Protein AF-A0A0A9H7V0-F1 (afdb_monomer_lite)

Sequence (87 aa):
MGAKPSAREKTGDIEPAEKLLVMFRGAGYVTTEIYNSVLRTYAKAELMPLIIDERMEQDKVAMDEETRRLLRSTSKYPIGEVTTLMS

Organism: Arundo donax (NCBI:txid35708)

Secondary structure (DSSP, 8-state):
-PPPPPHHHHHT-HHHHHHHHHHHHHTT---HHHHHHHHHHHHHTT-BPSSHHHHHHHTTPPP-HHHHHHHHHHTTSPBPP--S---

Radius of gyration: 11.88 Å; chains: 1; bounding box: 27×24×27 Å

Foldseek 3Di:
DDDDQDPLLVVLPQVVLVVVVVVCVVVLNDELVSLLNNLSSCVSVLAAEPPSVVVCVVSVYDHDPSNVVSNVSSVVGHHDDPDPPVD

Structure (mmCIF, N/CA/C/O backbone):
data_AF-A0A0A9H7V0-F1
#
_entry.id   AF-A0A0A9H7V0-F1
#
loop_
_atom_site.group_PDB
_atom_site.id
_atom_site.type_symbol
_atom_site.label_atom_id
_atom_site.label_alt_id
_atom_site.label_comp_id
_atom_site.label_asym_id
_atom_site.label_entity_id
_atom_site.label_seq_id
_atom_site.pdbx_PDB_ins_code
_atom_site.Cartn_x
_atom_site.Cartn_y
_atom_site.Cartn_z
_atom_site.occupancy
_atom_site.B_iso_or_equiv
_atom_site.auth_seq_id
_atom_site.auth_comp_id
_atom_site.auth_asym_id
_atom_site.auth_atom_id
_atom_site.pdbx_PDB_model_num
ATOM 1 N N . MET A 1 1 ? 10.423 -8.909 13.570 1.00 37.09 1 MET A N 1
ATOM 2 C CA . MET A 1 1 ? 10.236 -10.101 12.715 1.00 37.09 1 MET A CA 1
ATOM 3 C C . MET A 1 1 ? 9.338 -9.657 11.571 1.00 37.09 1 MET A C 1
ATOM 5 O O . MET A 1 1 ? 8.180 -9.373 11.831 1.00 37.09 1 MET A O 1
ATOM 9 N N . GLY A 1 2 ? 9.892 -9.411 10.379 1.00 57.72 2 GLY A N 1
ATOM 10 C CA . GLY A 1 2 ? 9.105 -8.914 9.241 1.00 57.72 2 GLY A CA 1
ATOM 11 C C . GLY A 1 2 ? 8.218 -10.021 8.673 1.00 57.72 2 GLY A C 1
ATOM 12 O O . GLY A 1 2 ? 8.646 -11.178 8.640 1.00 57.72 2 GLY A O 1
ATOM 13 N N . ALA A 1 3 ? 6.992 -9.689 8.267 1.00 65.81 3 ALA A N 1
ATOM 14 C CA . ALA A 1 3 ? 6.109 -10.628 7.584 1.00 65.81 3 ALA A CA 1
ATOM 15 C C . ALA A 1 3 ? 6.795 -11.178 6.317 1.00 65.81 3 ALA A C 1
ATOM 17 O O . ALA A 1 3 ? 7.538 -10.468 5.636 1.00 65.81 3 ALA A O 1
ATOM 18 N N . LYS A 1 4 ? 6.585 -12.465 6.006 1.00 71.62 4 LYS A N 1
ATOM 19 C CA . LYS A 1 4 ? 7.077 -13.046 4.747 1.00 71.62 4 LYS A CA 1
ATOM 20 C C . LYS A 1 4 ? 6.342 -12.377 3.576 1.00 71.62 4 LYS A C 1
ATOM 22 O O . LYS A 1 4 ? 5.113 -12.367 3.610 1.00 71.62 4 LYS A O 1
ATOM 27 N N . PRO A 1 5 ? 7.050 -11.910 2.531 1.00 67.44 5 PRO A N 1
ATOM 28 C CA . PRO A 1 5 ? 6.411 -11.238 1.408 1.00 67.44 5 PRO A CA 1
ATOM 29 C C . PRO A 1 5 ? 5.455 -12.172 0.665 1.00 67.44 5 PRO A C 1
ATOM 31 O O . PRO A 1 5 ? 5.781 -13.342 0.404 1.00 67.44 5 PRO A O 1
ATOM 34 N N . SER A 1 6 ? 4.279 -11.643 0.323 1.00 74.44 6 SER A N 1
ATOM 35 C CA . SER A 1 6 ? 3.256 -12.359 -0.442 1.00 74.44 6 SER A CA 1
ATOM 36 C C . SER A 1 6 ? 3.751 -12.724 -1.851 1.00 74.44 6 SER A C 1
ATOM 38 O O . SER A 1 6 ? 4.749 -12.198 -2.344 1.00 74.44 6 SER A O 1
ATOM 40 N N . ALA A 1 7 ? 3.069 -13.647 -2.540 1.00 71.56 7 ALA A N 1
ATOM 41 C CA . ALA A 1 7 ? 3.448 -14.030 -3.907 1.00 71.56 7 ALA A CA 1
ATOM 42 C C . ALA A 1 7 ? 3.471 -12.831 -4.878 1.00 71.56 7 ALA A C 1
ATOM 44 O O . ALA A 1 7 ? 4.291 -12.803 -5.789 1.00 71.56 7 ALA A O 1
ATOM 45 N N . ARG A 1 8 ? 2.625 -11.824 -4.635 1.00 68.81 8 ARG A N 1
ATOM 46 C CA . ARG A 1 8 ? 2.487 -10.611 -5.457 1.00 68.81 8 ARG A CA 1
ATOM 47 C C . ARG A 1 8 ? 3.607 -9.613 -5.203 1.00 68.81 8 ARG A C 1
ATOM 49 O O . ARG A 1 8 ? 4.175 -9.075 -6.145 1.00 68.81 8 ARG A O 1
ATOM 56 N N . GLU A 1 9 ? 4.024 -9.475 -3.947 1.00 72.25 9 GLU A N 1
ATOM 57 C CA . GLU A 1 9 ? 5.211 -8.690 -3.585 1.00 72.25 9 GLU A CA 1
ATOM 58 C C . GLU A 1 9 ? 6.490 -9.231 -4.233 1.00 72.25 9 GLU A C 1
ATOM 60 O O . GLU A 1 9 ? 7.459 -8.497 -4.408 1.00 72.25 9 GLU A O 1
ATOM 65 N N . LYS A 1 10 ? 6.514 -10.516 -4.606 1.00 76.12 10 LYS A N 1
ATOM 66 C CA . LYS A 1 10 ? 7.652 -11.111 -5.316 1.00 76.12 10 LYS A CA 1
ATOM 67 C C . LYS A 1 10 ? 7.645 -10.797 -6.810 1.00 76.12 10 LYS A C 1
ATOM 69 O O . LYS A 1 10 ? 8.727 -10.673 -7.382 1.00 76.12 10 LYS A O 1
ATOM 74 N N . THR A 1 11 ? 6.469 -10.685 -7.427 1.00 84.19 11 THR A N 1
ATOM 75 C CA . THR A 1 11 ? 6.322 -10.451 -8.872 1.00 84.19 11 THR A CA 1
ATOM 76 C C . THR A 1 11 ? 6.193 -8.975 -9.238 1.00 84.19 11 THR A C 1
ATOM 78 O O . THR A 1 11 ? 6.512 -8.628 -10.367 1.00 84.19 11 THR A O 1
ATOM 81 N N . GLY A 1 12 ? 5.772 -8.108 -8.309 1.00 85.25 12 GLY A N 1
ATOM 82 C CA . GLY A 1 12 ? 5.442 -6.711 -8.619 1.00 85.25 12 GLY A CA 1
ATOM 83 C C . GLY A 1 12 ? 4.121 -6.571 -9.383 1.00 85.25 12 GLY A C 1
ATOM 84 O O . GLY A 1 12 ? 3.918 -5.591 -10.088 1.00 85.25 12 GLY A O 1
ATOM 85 N N . ASP A 1 13 ? 3.231 -7.560 -9.279 1.00 90.44 13 ASP A N 1
ATOM 86 C CA . ASP A 1 13 ? 1.961 -7.566 -10.007 1.00 90.44 13 ASP A CA 1
ATOM 87 C C . ASP A 1 13 ? 0.916 -6.684 -9.296 1.00 90.44 13 ASP A C 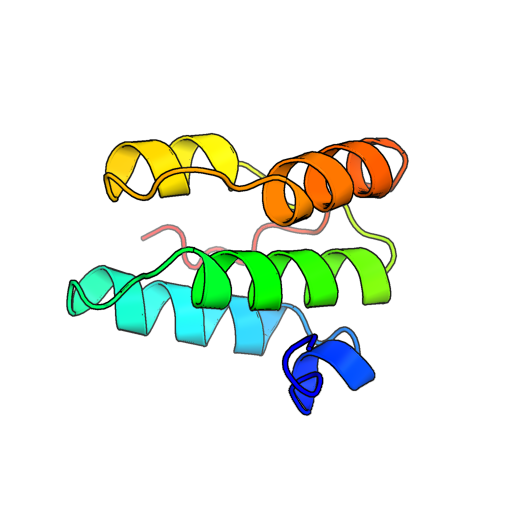1
ATOM 89 O O . ASP A 1 13 ? 0.286 -7.095 -8.313 1.00 90.44 13 ASP A O 1
ATOM 93 N N . ILE A 1 14 ? 0.792 -5.439 -9.768 1.00 90.50 14 ILE A N 1
ATOM 94 C CA . ILE A 1 14 ? 0.007 -4.369 -9.131 1.00 90.50 14 ILE A CA 1
ATOM 95 C C . ILE A 1 14 ? -1.499 -4.623 -9.233 1.00 90.50 14 ILE A C 1
ATOM 97 O O . ILE A 1 14 ? -2.208 -4.489 -8.236 1.00 90.50 14 ILE A O 1
ATOM 101 N N . GLU A 1 15 ? -2.003 -5.003 -10.408 1.00 89.62 15 GLU A N 1
ATOM 102 C CA . GLU A 1 15 ? -3.442 -5.148 -10.655 1.00 89.62 15 GLU A CA 1
ATOM 103 C C . GLU A 1 15 ? -4.140 -6.095 -9.659 1.00 89.62 15 GLU A C 1
ATOM 105 O O . GLU A 1 15 ? -5.142 -5.700 -9.050 1.00 89.62 15 GLU A O 1
ATOM 110 N N . PRO A 1 16 ? -3.658 -7.329 -9.421 1.00 89.31 16 PRO A N 1
ATOM 111 C CA . PRO A 1 16 ? -4.292 -8.195 -8.448 1.00 89.31 16 PRO A CA 1
ATOM 112 C C . PRO A 1 16 ? -4.149 -7.636 -7.028 1.00 89.31 16 PRO A C 1
ATOM 114 O O . PRO A 1 16 ? -5.087 -7.797 -6.241 1.00 89.31 16 PRO A O 1
ATOM 117 N N . ALA A 1 17 ? -3.022 -7.000 -6.677 1.00 90.75 17 ALA A N 1
ATOM 118 C CA . ALA A 1 17 ? -2.817 -6.388 -5.361 1.00 90.75 17 ALA A CA 1
ATOM 119 C C . ALA A 1 17 ? -3.853 -5.284 -5.078 1.00 90.75 17 ALA A C 1
ATOM 121 O O . ALA A 1 17 ? -4.505 -5.323 -4.035 1.00 90.75 17 ALA A O 1
ATOM 122 N N . GLU A 1 18 ? -4.087 -4.388 -6.038 1.00 90.75 18 GLU A N 1
ATOM 123 C CA . GLU A 1 18 ? -5.126 -3.351 -5.972 1.00 90.75 18 GLU A CA 1
ATOM 124 C C . GLU A 1 18 ? -6.537 -3.951 -5.901 1.00 90.75 18 GLU A C 1
ATOM 126 O O . GLU A 1 18 ? -7.326 -3.566 -5.039 1.00 90.75 18 GLU A O 1
ATOM 131 N N . LYS A 1 19 ? -6.853 -4.963 -6.726 1.00 91.00 19 LYS A N 1
ATOM 132 C CA . LYS A 1 19 ? -8.154 -5.663 -6.668 1.00 91.00 19 LYS A CA 1
ATOM 133 C C . LYS A 1 19 ? -8.448 -6.218 -5.276 1.00 91.00 19 LYS A C 1
ATOM 135 O O . LYS A 1 19 ? -9.576 -6.132 -4.799 1.00 91.00 19 LYS A O 1
ATOM 140 N N . LEU A 1 20 ? -7.441 -6.787 -4.620 1.00 91.00 20 LEU A N 1
ATOM 141 C CA . LEU A 1 20 ? -7.598 -7.341 -3.280 1.00 91.00 20 LEU A CA 1
ATOM 142 C C . LEU A 1 20 ? -7.777 -6.238 -2.226 1.00 91.00 20 LEU A C 1
ATOM 144 O O . LEU A 1 20 ? -8.612 -6.390 -1.335 1.00 91.00 20 LEU A O 1
ATOM 148 N N . LEU A 1 21 ? -7.053 -5.121 -2.352 1.00 92.19 21 LEU A N 1
ATOM 149 C CA . LEU A 1 21 ? -7.258 -3.950 -1.498 1.00 92.19 21 LEU A CA 1
ATOM 150 C C . LEU A 1 21 ? -8.694 -3.428 -1.622 1.00 92.19 21 LEU A C 1
ATOM 152 O O . LEU A 1 21 ? -9.354 -3.254 -0.603 1.00 92.19 21 LEU A O 1
ATOM 156 N N . VAL A 1 22 ? -9.209 -3.252 -2.843 1.00 91.88 22 VAL A N 1
ATOM 157 C CA . VAL A 1 22 ? -10.596 -2.812 -3.083 1.00 91.88 22 VAL A CA 1
ATOM 158 C C . VAL A 1 22 ? -11.604 -3.748 -2.407 1.00 91.88 22 VAL A C 1
ATOM 160 O O . VAL A 1 22 ? -12.507 -3.273 -1.719 1.00 91.88 22 VAL A O 1
ATOM 163 N N . MET A 1 23 ? -11.426 -5.069 -2.523 1.00 92.38 23 MET A N 1
ATOM 164 C CA . MET A 1 23 ? -12.301 -6.041 -1.854 1.00 92.38 23 MET A CA 1
ATOM 165 C C . MET A 1 23 ? -12.270 -5.898 -0.325 1.00 92.38 23 MET A C 1
ATOM 167 O O . MET A 1 23 ? -13.324 -5.878 0.310 1.00 92.38 23 MET A O 1
ATOM 171 N N . PHE A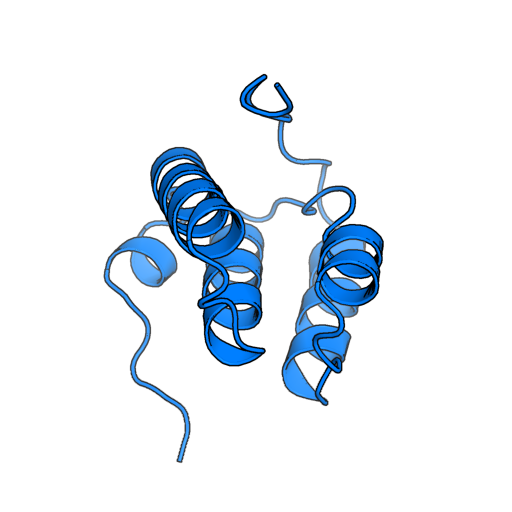 1 24 ? -11.084 -5.770 0.279 1.00 93.81 24 PHE A N 1
ATOM 172 C CA . PHE A 1 24 ? -10.970 -5.602 1.731 1.00 93.81 24 PHE A CA 1
ATOM 173 C C . PHE A 1 24 ? -11.531 -4.265 2.217 1.00 93.81 24 PHE A C 1
ATOM 175 O O . PHE A 1 24 ? -12.150 -4.233 3.281 1.00 93.81 24 PHE A O 1
ATOM 182 N N . ARG A 1 25 ? -11.366 -3.187 1.440 1.00 93.19 25 ARG A N 1
ATOM 183 C CA . ARG A 1 25 ? -11.967 -1.876 1.727 1.00 93.19 25 ARG A CA 1
ATOM 184 C C . ARG A 1 25 ? -13.487 -1.956 1.713 1.00 93.19 25 ARG A C 1
ATOM 186 O O . ARG A 1 25 ? -14.118 -1.561 2.687 1.00 93.19 25 ARG A O 1
ATOM 193 N N . GLY A 1 26 ? -14.064 -2.549 0.666 1.00 91.69 26 GLY A N 1
ATOM 194 C CA . GLY A 1 26 ? -15.514 -2.736 0.546 1.00 91.69 26 GLY A CA 1
ATOM 195 C C . GLY A 1 26 ? -16.120 -3.581 1.671 1.00 91.69 26 GLY A C 1
ATOM 196 O O . GLY A 1 26 ? -17.274 -3.383 2.037 1.00 91.69 26 GLY A O 1
ATOM 197 N N . ALA A 1 27 ? -15.333 -4.486 2.259 1.00 92.88 27 ALA A N 1
ATOM 198 C CA . ALA A 1 27 ? -15.747 -5.309 3.391 1.00 92.88 27 ALA A CA 1
ATOM 199 C C . ALA A 1 27 ? -15.398 -4.711 4.774 1.00 92.88 27 ALA A C 1
ATOM 201 O O . ALA A 1 27 ? -15.770 -5.289 5.792 1.00 92.88 27 ALA A O 1
ATOM 202 N N . GLY A 1 28 ? -14.694 -3.573 4.837 1.00 90.69 28 GLY A N 1
ATOM 203 C CA . GLY A 1 28 ? -14.293 -2.925 6.092 1.00 90.69 28 GLY A CA 1
ATOM 204 C C . GLY A 1 28 ? -13.160 -3.625 6.860 1.00 90.69 28 GLY A C 1
ATOM 205 O O . GLY A 1 28 ? -13.025 -3.411 8.062 1.00 90.69 28 GLY A O 1
ATOM 206 N N . TYR A 1 29 ? -12.345 -4.457 6.197 1.00 92.00 29 TYR A N 1
ATOM 207 C CA . TYR A 1 29 ? -11.297 -5.290 6.822 1.00 92.00 29 TYR A CA 1
ATOM 208 C C . TYR A 1 29 ? -9.860 -4.849 6.504 1.00 92.00 29 TYR A C 1
ATOM 210 O O . TYR A 1 29 ? -8.931 -5.660 6.534 1.00 92.00 29 TYR A O 1
ATOM 218 N N . VAL A 1 30 ? -9.641 -3.578 6.174 1.00 94.81 30 VAL A N 1
ATOM 219 C CA . VAL A 1 30 ? -8.292 -3.080 5.878 1.00 94.81 30 VAL A CA 1
ATOM 220 C C . VAL A 1 30 ? -7.458 -2.839 7.130 1.00 94.81 30 VAL A C 1
ATOM 222 O O . VAL A 1 30 ? -7.947 -2.423 8.176 1.00 94.81 30 VAL A O 1
ATOM 225 N N . THR A 1 31 ? -6.160 -3.097 7.003 1.00 96.25 31 THR A N 1
ATOM 226 C CA . THR A 1 31 ? -5.161 -2.900 8.055 1.00 96.25 31 THR A CA 1
ATOM 227 C C . THR A 1 31 ? -3.900 -2.283 7.459 1.00 96.25 31 THR A C 1
ATOM 229 O O . THR A 1 31 ? -3.697 -2.320 6.242 1.00 96.25 31 THR A O 1
ATOM 232 N N . THR A 1 32 ? -3.016 -1.762 8.311 1.00 97.12 32 THR A N 1
ATOM 233 C CA . THR A 1 32 ? -1.715 -1.222 7.888 1.00 97.12 32 THR A CA 1
ATOM 234 C C . THR A 1 32 ? -0.889 -2.250 7.106 1.00 97.12 32 THR A C 1
ATOM 236 O O . THR A 1 32 ? -0.265 -1.890 6.115 1.00 97.12 32 THR A O 1
ATOM 239 N N . GLU A 1 33 ? -0.938 -3.541 7.463 1.00 95.94 33 GLU A N 1
ATOM 240 C CA . GLU A 1 33 ? -0.187 -4.582 6.740 1.00 95.94 33 GLU A CA 1
ATOM 241 C C . GLU A 1 33 ? -0.740 -4.837 5.330 1.00 95.94 33 GLU A C 1
ATOM 243 O O . GLU A 1 33 ? 0.034 -5.068 4.404 1.00 95.94 33 GLU A O 1
ATOM 248 N N . ILE A 1 34 ? -2.061 -4.745 5.129 1.00 95.31 34 ILE A N 1
ATOM 249 C CA . ILE A 1 34 ? -2.660 -4.862 3.788 1.00 95.31 34 ILE A CA 1
ATOM 250 C C . ILE A 1 34 ? -2.170 -3.714 2.898 1.00 95.31 34 ILE A C 1
ATOM 252 O O . ILE A 1 34 ? -1.745 -3.943 1.766 1.00 95.31 34 ILE A O 1
ATOM 256 N N . TYR A 1 35 ? -2.152 -2.493 3.434 1.00 96.50 35 TYR A N 1
ATOM 257 C CA . TYR A 1 35 ? -1.595 -1.332 2.743 1.00 96.50 35 TYR A CA 1
ATOM 258 C C . TYR A 1 35 ? -0.095 -1.480 2.462 1.00 96.50 35 TYR A C 1
ATOM 260 O O . TYR A 1 35 ? 0.347 -1.248 1.336 1.00 96.50 35 TYR A O 1
ATOM 268 N N . ASN A 1 36 ? 0.688 -1.938 3.440 1.00 96.75 36 ASN A N 1
ATOM 269 C CA . ASN A 1 36 ? 2.119 -2.177 3.262 1.00 96.75 36 ASN A CA 1
ATOM 270 C C . ASN A 1 36 ? 2.388 -3.255 2.200 1.00 96.75 36 ASN A C 1
ATOM 272 O O . ASN A 1 36 ? 3.315 -3.099 1.410 1.00 96.75 36 ASN A O 1
ATOM 276 N N . SER A 1 37 ? 1.566 -4.304 2.112 1.00 95.50 37 SER A N 1
ATOM 277 C CA . SER A 1 37 ? 1.676 -5.331 1.066 1.00 95.50 37 SER A CA 1
ATOM 278 C C . SER A 1 37 ? 1.498 -4.748 -0.345 1.00 95.50 37 SER A C 1
ATOM 280 O O . SER A 1 37 ? 2.286 -5.041 -1.252 1.00 95.50 37 SER A O 1
ATOM 282 N N . VAL A 1 38 ? 0.527 -3.847 -0.529 1.00 94.62 38 VAL A N 1
ATOM 283 C CA . VAL A 1 38 ? 0.337 -3.119 -1.796 1.00 94.62 38 VAL A CA 1
ATOM 284 C C . VAL A 1 38 ? 1.533 -2.209 -2.078 1.00 94.62 38 VAL A C 1
ATOM 286 O O . VAL A 1 38 ? 2.126 -2.294 -3.151 1.00 94.62 38 VAL A O 1
ATOM 289 N N . LEU A 1 39 ? 1.967 -1.410 -1.102 1.00 95.38 39 LEU A N 1
ATOM 290 C CA . LEU A 1 39 ? 3.127 -0.524 -1.244 1.00 95.38 39 LEU A CA 1
ATOM 291 C C . LEU A 1 39 ? 4.421 -1.280 -1.591 1.00 95.38 39 LEU A C 1
ATOM 293 O O . LEU A 1 39 ? 5.195 -0.825 -2.431 1.00 95.38 39 LEU A O 1
ATOM 297 N N . ARG A 1 40 ? 4.655 -2.455 -0.993 1.00 96.50 40 ARG A N 1
ATOM 298 C CA . ARG A 1 40 ? 5.782 -3.336 -1.344 1.00 96.50 40 ARG A CA 1
ATOM 299 C C . ARG A 1 40 ? 5.669 -3.848 -2.784 1.00 96.50 40 ARG A C 1
ATOM 301 O O . ARG A 1 40 ? 6.689 -3.958 -3.459 1.00 96.50 40 ARG A O 1
ATOM 308 N N . THR A 1 41 ? 4.456 -4.114 -3.270 1.00 94.62 41 THR A N 1
ATOM 309 C CA . THR A 1 41 ? 4.209 -4.518 -4.666 1.00 94.62 41 THR A CA 1
ATOM 310 C C . THR A 1 41 ? 4.569 -3.392 -5.642 1.00 94.62 41 THR A C 1
ATOM 312 O O . THR A 1 41 ? 5.297 -3.639 -6.600 1.00 94.62 41 THR A O 1
ATOM 315 N N . TYR A 1 42 ? 4.170 -2.149 -5.357 1.00 94.31 42 TYR A N 1
ATOM 316 C CA . TYR A 1 42 ? 4.585 -0.973 -6.138 1.00 94.31 42 TYR A CA 1
ATOM 317 C C . TYR A 1 42 ? 6.095 -0.734 -6.095 1.00 94.31 42 TYR A C 1
ATOM 319 O O . TYR A 1 42 ? 6.720 -0.526 -7.132 1.00 94.31 42 TYR A O 1
ATOM 327 N N . ALA A 1 43 ? 6.707 -0.835 -4.911 1.00 94.50 43 ALA A N 1
ATOM 328 C CA . ALA A 1 43 ? 8.155 -0.73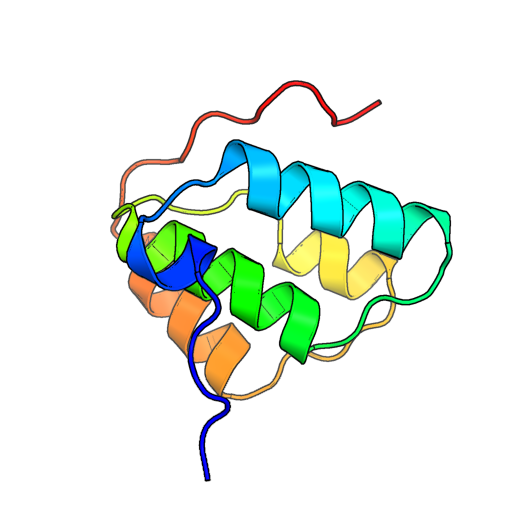0 -4.771 1.00 94.50 43 ALA A CA 1
ATOM 329 C C . ALA A 1 43 ? 8.890 -1.807 -5.583 1.00 94.50 43 ALA A C 1
ATOM 331 O O . ALA A 1 43 ? 9.920 -1.522 -6.185 1.00 94.50 43 ALA A O 1
ATOM 332 N N . LYS A 1 44 ? 8.350 -3.033 -5.646 1.00 95.00 44 LYS A N 1
ATOM 333 C CA . LYS A 1 44 ? 8.902 -4.113 -6.471 1.00 95.00 44 LYS A CA 1
ATOM 334 C C . LYS A 1 44 ? 8.756 -3.848 -7.971 1.00 95.00 44 LYS A C 1
ATOM 336 O O . LYS A 1 44 ? 9.644 -4.236 -8.726 1.00 95.00 44 LYS A O 1
ATOM 341 N N . ALA A 1 45 ? 7.655 -3.225 -8.377 1.00 92.81 45 ALA A N 1
ATOM 342 C CA . ALA A 1 45 ? 7.385 -2.830 -9.755 1.00 92.81 45 ALA A CA 1
ATOM 343 C C . ALA A 1 45 ? 8.121 -1.548 -10.180 1.00 92.81 45 ALA A C 1
ATOM 345 O O . ALA A 1 45 ? 8.002 -1.151 -11.333 1.00 92.81 45 ALA A O 1
ATOM 346 N N . GLU A 1 46 ? 8.852 -0.902 -9.262 1.00 95.00 46 GLU A N 1
ATOM 347 C CA . GLU A 1 46 ? 9.495 0.400 -9.473 1.00 95.00 46 GLU A CA 1
ATOM 348 C C . GLU A 1 46 ? 8.507 1.462 -9.970 1.00 95.00 46 GLU A C 1
ATOM 350 O O . GLU A 1 46 ? 8.790 2.227 -10.890 1.00 95.00 46 GLU A O 1
ATOM 355 N N . LEU A 1 47 ? 7.327 1.498 -9.345 1.00 93.44 47 LEU A N 1
ATOM 356 C CA . LEU A 1 47 ? 6.270 2.459 -9.635 1.00 93.44 47 LEU A CA 1
ATOM 357 C C . LEU A 1 47 ? 5.823 3.178 -8.363 1.00 93.44 47 LEU A C 1
ATOM 359 O O . LEU A 1 47 ? 5.862 2.632 -7.258 1.00 93.44 47 LEU A O 1
ATOM 363 N N . MET A 1 48 ? 5.383 4.422 -8.523 1.00 91.69 48 MET A N 1
ATOM 364 C CA . MET A 1 48 ? 4.779 5.206 -7.457 1.00 91.69 48 MET A CA 1
ATOM 365 C C . MET A 1 48 ? 3.279 4.892 -7.375 1.00 91.69 48 MET A C 1
ATOM 367 O O . MET A 1 48 ? 2.574 5.073 -8.373 1.00 91.69 48 MET A O 1
ATOM 371 N N . PRO A 1 49 ? 2.773 4.453 -6.210 1.00 89.25 49 PRO A N 1
ATOM 372 C CA . PRO A 1 49 ? 1.344 4.333 -5.992 1.00 89.25 49 PRO A CA 1
ATOM 373 C C . PRO A 1 49 ? 0.716 5.718 -5.884 1.00 89.25 49 PRO A C 1
ATOM 375 O O . PRO A 1 49 ? 1.253 6.599 -5.210 1.00 89.25 49 PRO A O 1
ATOM 378 N N . LEU A 1 50 ? -0.445 5.892 -6.508 1.00 82.94 50 LEU A N 1
ATOM 379 C CA . LEU A 1 50 ? -1.252 7.088 -6.320 1.00 82.94 50 LEU A CA 1
ATOM 380 C C . LEU A 1 50 ? -2.173 6.919 -5.115 1.00 82.94 50 LEU A C 1
ATOM 382 O O . LEU A 1 50 ? -2.763 5.860 -4.905 1.00 82.94 50 LEU A O 1
ATOM 386 N N . ILE A 1 51 ? -2.309 8.003 -4.363 1.00 86.12 51 ILE A N 1
ATOM 387 C CA . ILE A 1 51 ? -3.324 8.245 -3.339 1.00 86.12 51 ILE A CA 1
ATOM 388 C C . ILE A 1 51 ? -3.428 7.248 -2.166 1.00 86.12 51 ILE A C 1
ATOM 390 O O . ILE A 1 51 ? -4.489 7.091 -1.555 1.00 86.12 51 ILE A O 1
ATOM 394 N N . ILE A 1 52 ? -2.372 6.480 -1.877 1.00 91.62 52 ILE A N 1
ATOM 395 C CA . ILE A 1 52 ? -2.422 5.475 -0.799 1.00 91.62 52 ILE A CA 1
ATOM 396 C C . ILE A 1 52 ? -2.569 6.138 0.571 1.00 91.62 52 ILE A C 1
ATOM 398 O O . ILE A 1 52 ? -3.291 5.615 1.415 1.00 91.62 52 ILE A O 1
ATOM 402 N N . ASP A 1 53 ? -1.922 7.276 0.789 1.00 92.00 53 ASP A N 1
ATOM 403 C CA . ASP A 1 53 ? -2.051 8.059 2.010 1.00 92.00 53 ASP A CA 1
ATOM 404 C C . ASP A 1 53 ? -3.480 8.573 2.216 1.00 92.00 53 ASP A C 1
ATOM 406 O O . ASP A 1 53 ? -4.036 8.342 3.293 1.00 92.00 53 ASP A O 1
ATOM 410 N N . GLU A 1 54 ? -4.135 9.133 1.192 1.00 92.94 54 GLU A N 1
ATOM 411 C CA . GLU A 1 54 ? -5.538 9.554 1.313 1.00 92.94 54 GLU A CA 1
ATOM 412 C C . GLU A 1 54 ? -6.475 8.359 1.532 1.00 92.94 54 GLU A C 1
ATOM 414 O O . GLU A 1 54 ? -7.429 8.448 2.305 1.00 92.94 54 GLU A O 1
ATOM 419 N N . ARG A 1 55 ? -6.215 7.211 0.892 1.00 92.75 55 ARG A N 1
ATOM 420 C CA . ARG A 1 55 ? -7.014 5.989 1.100 1.00 92.75 55 ARG A CA 1
ATOM 421 C C . ARG A 1 55 ? -6.872 5.453 2.526 1.00 92.75 55 ARG A C 1
ATOM 423 O O . ARG A 1 55 ? -7.873 5.079 3.135 1.00 92.75 55 ARG A O 1
ATOM 430 N N . MET A 1 56 ? -5.659 5.449 3.080 1.00 95.9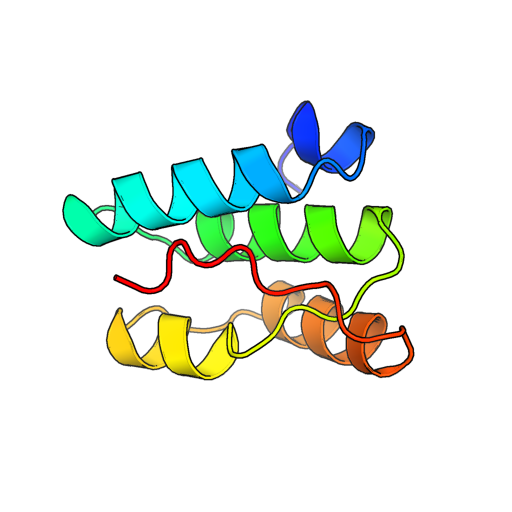4 56 MET A N 1
ATOM 431 C CA . MET A 1 56 ? -5.428 5.059 4.474 1.00 95.94 56 MET A CA 1
ATOM 432 C C . MET A 1 56 ? -6.135 6.005 5.446 1.00 95.94 56 MET A C 1
ATOM 434 O O . MET A 1 56 ? -6.743 5.536 6.409 1.00 95.94 56 MET A O 1
ATOM 438 N N . GLU A 1 57 ? -6.111 7.313 5.181 1.00 95.50 57 GLU A N 1
ATOM 439 C CA . GLU A 1 57 ? -6.835 8.305 5.980 1.00 95.50 57 GLU A CA 1
ATOM 440 C C . GLU A 1 57 ? -8.354 8.073 5.939 1.00 95.50 57 GLU A C 1
ATOM 442 O O . GLU A 1 57 ? -8.990 7.986 6.993 1.00 95.50 57 GLU A O 1
ATOM 447 N N . GLN A 1 58 ? -8.930 7.896 4.744 1.00 94.50 58 GLN A N 1
ATOM 448 C CA . GLN A 1 58 ? -10.356 7.586 4.557 1.00 94.50 58 GLN A CA 1
ATOM 449 C C . GLN A 1 58 ? -10.776 6.326 5.316 1.00 94.50 58 GLN A C 1
ATOM 451 O O . GLN A 1 58 ? -11.837 6.289 5.945 1.00 94.50 58 GLN A O 1
ATOM 456 N N . ASP A 1 59 ? -9.919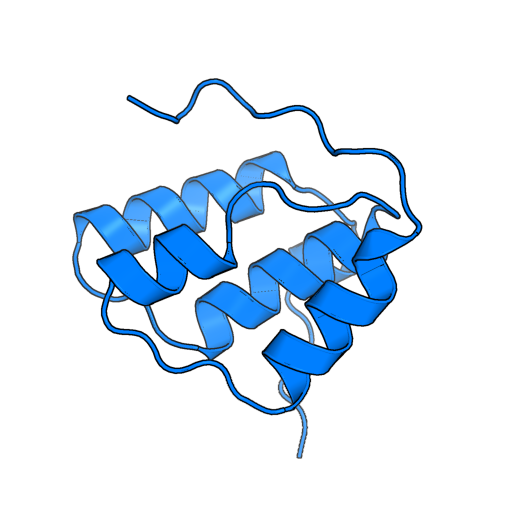 5.310 5.293 1.00 95.19 59 ASP A N 1
ATOM 457 C CA . ASP A 1 59 ? -10.161 4.035 5.956 1.00 95.19 59 ASP A CA 1
ATOM 458 C C . ASP A 1 59 ? -9.830 4.065 7.459 1.00 95.19 59 ASP A C 1
ATOM 460 O O . ASP A 1 59 ? -10.001 3.059 8.149 1.00 95.19 59 ASP A O 1
ATOM 464 N N . LYS A 1 60 ? -9.372 5.210 7.988 1.00 96.50 60 LYS A N 1
ATOM 465 C CA . LYS A 1 60 ? -8.943 5.397 9.386 1.00 96.50 60 LYS A CA 1
ATOM 466 C C . LYS A 1 60 ? -7.821 4.437 9.801 1.00 96.50 60 LYS A C 1
ATOM 468 O O . LYS A 1 60 ? -7.741 4.019 10.958 1.00 96.50 60 LYS A O 1
ATOM 473 N N . VAL A 1 61 ? -6.937 4.098 8.865 1.00 96.75 61 VAL A N 1
ATOM 474 C CA . VAL A 1 61 ? -5.773 3.236 9.086 1.00 96.75 61 VAL A CA 1
ATOM 475 C C . VAL A 1 61 ? -4.537 4.100 9.322 1.00 96.75 61 VAL A C 1
ATOM 477 O O . VAL A 1 61 ? -4.146 4.907 8.484 1.00 96.75 61 VAL A O 1
ATOM 480 N N . ALA A 1 62 ? -3.877 3.911 10.465 1.00 96.88 62 ALA A N 1
ATOM 481 C CA . ALA A 1 62 ? -2.654 4.640 10.780 1.00 96.88 62 ALA A CA 1
ATOM 482 C C . ALA A 1 62 ? -1.463 4.149 9.940 1.00 96.88 62 ALA A C 1
ATOM 484 O O . ALA A 1 62 ? -1.247 2.945 9.770 1.00 96.88 62 ALA A O 1
ATOM 485 N N . MET A 1 63 ? -0.648 5.095 9.473 1.00 97.19 63 MET A N 1
ATOM 486 C CA . MET A 1 63 ? 0.621 4.807 8.807 1.00 97.19 63 MET A CA 1
ATOM 487 C C . MET A 1 63 ? 1.701 4.460 9.830 1.00 97.19 63 MET A C 1
ATOM 489 O O . MET A 1 63 ? 1.982 5.257 10.737 1.00 97.19 63 MET A O 1
ATOM 493 N N . ASP A 1 64 ? 2.377 3.330 9.638 1.00 97.81 64 ASP A N 1
ATOM 494 C CA . ASP A 1 64 ? 3.537 2.959 10.442 1.00 97.81 64 ASP A CA 1
ATOM 495 C C . ASP A 1 64 ? 4.854 3.444 9.809 1.00 97.81 64 ASP A C 1
ATOM 497 O O . ASP A 1 64 ? 4.888 4.193 8.824 1.00 97.81 64 ASP A O 1
ATOM 501 N N . GLU A 1 65 ? 5.975 3.082 10.430 1.00 98.12 65 GLU A N 1
ATOM 502 C CA . GLU A 1 65 ? 7.298 3.439 9.926 1.00 98.12 65 GLU A CA 1
ATOM 503 C C . GLU A 1 65 ? 7.578 2.838 8.540 1.00 98.12 65 GLU A C 1
ATOM 505 O O . GLU A 1 65 ? 8.188 3.498 7.693 1.00 98.12 65 GLU A O 1
ATOM 510 N N . GLU A 1 66 ? 7.109 1.615 8.288 1.00 97.38 66 GLU A N 1
ATOM 511 C CA . GLU A 1 66 ? 7.278 0.949 7.005 1.00 97.38 66 GLU A CA 1
ATOM 512 C C . GLU A 1 66 ? 6.460 1.630 5.911 1.00 97.38 66 GLU A C 1
ATOM 514 O O . GLU A 1 66 ? 7.028 1.924 4.858 1.00 97.38 66 GLU A O 1
ATOM 519 N N . THR A 1 67 ? 5.196 1.969 6.167 1.00 97.38 67 THR A N 1
ATOM 520 C CA . THR A 1 67 ? 4.349 2.715 5.230 1.00 97.38 67 THR A CA 1
ATOM 521 C C . THR A 1 67 ? 5.060 3.995 4.784 1.00 97.38 67 THR A C 1
ATOM 523 O O . THR A 1 67 ? 5.235 4.252 3.592 1.00 97.38 67 THR A O 1
ATOM 526 N N . ARG A 1 68 ? 5.566 4.778 5.749 1.00 97.00 68 ARG A N 1
ATOM 527 C CA . ARG A 1 68 ? 6.278 6.037 5.471 1.00 97.00 68 ARG A CA 1
ATOM 528 C C . ARG A 1 68 ? 7.580 5.810 4.707 1.00 97.00 68 ARG A C 1
ATOM 530 O O . ARG A 1 68 ? 7.948 6.627 3.863 1.00 97.00 68 ARG A O 1
ATOM 537 N N . ARG A 1 69 ? 8.312 4.733 5.012 1.00 97.25 69 ARG A N 1
ATOM 538 C CA . ARG A 1 69 ? 9.540 4.364 4.295 1.00 97.25 69 ARG A CA 1
ATOM 539 C C . ARG A 1 69 ? 9.233 4.004 2.844 1.00 97.25 69 ARG A C 1
ATOM 541 O O . ARG A 1 69 ? 9.936 4.485 1.961 1.00 97.25 69 ARG A O 1
ATOM 548 N N . LEU A 1 70 ? 8.199 3.197 2.612 1.00 96.75 70 LEU A N 1
ATOM 549 C CA . LEU A 1 70 ? 7.803 2.749 1.281 1.00 96.75 70 LEU A CA 1
ATOM 550 C C . LEU A 1 70 ? 7.375 3.933 0.413 1.00 96.75 70 LEU A C 1
ATOM 552 O O . LEU A 1 70 ? 7.970 4.118 -0.642 1.00 96.75 70 LEU A O 1
ATOM 556 N N . LEU A 1 71 ? 6.488 4.806 0.903 1.00 94.88 71 LEU A N 1
ATOM 557 C CA . LEU A 1 71 ? 6.059 6.005 0.168 1.00 94.88 71 LEU A CA 1
ATOM 558 C C . LEU A 1 71 ? 7.229 6.923 -0.213 1.00 94.88 71 LEU A C 1
ATOM 560 O O . LEU A 1 71 ? 7.316 7.395 -1.345 1.00 94.88 71 LEU A O 1
ATOM 564 N N . ARG A 1 72 ? 8.179 7.136 0.709 1.00 95.44 72 ARG A N 1
ATOM 565 C CA . ARG A 1 72 ? 9.405 7.899 0.417 1.00 95.44 72 ARG A CA 1
ATOM 566 C C . ARG A 1 72 ? 10.311 7.211 -0.600 1.00 95.44 72 ARG A C 1
ATOM 568 O O . ARG A 1 72 ? 11.016 7.895 -1.334 1.00 95.44 72 ARG A O 1
ATOM 575 N N . SER A 1 73 ? 10.366 5.881 -0.600 1.00 94.69 73 SER A N 1
ATOM 576 C CA . SER A 1 73 ? 11.188 5.139 -1.558 1.00 94.69 73 SER A CA 1
ATOM 577 C C . SER A 1 73 ? 10.578 5.157 -2.955 1.00 94.69 73 SER A C 1
ATOM 579 O O . SER A 1 73 ? 11.304 5.340 -3.928 1.00 94.69 73 SER A O 1
ATOM 581 N N . THR A 1 74 ? 9.250 5.056 -3.045 1.00 94.06 74 THR A N 1
ATOM 582 C CA . THR A 1 74 ? 8.531 5.007 -4.316 1.00 94.06 74 THR A CA 1
ATOM 583 C C . THR A 1 74 ? 8.319 6.376 -4.946 1.00 94.06 74 THR A C 1
ATOM 585 O O . THR A 1 74 ? 8.067 6.442 -6.139 1.00 94.06 74 THR A O 1
ATOM 588 N N . SER A 1 75 ? 8.467 7.479 -4.203 1.00 93.31 75 SER A N 1
ATOM 589 C CA . SER A 1 75 ? 8.274 8.841 -4.736 1.00 93.31 75 SER A CA 1
ATOM 590 C C . SER A 1 75 ? 9.258 9.252 -5.839 1.00 93.31 75 SER A C 1
ATOM 592 O O . SER A 1 75 ? 9.077 10.286 -6.474 1.00 93.31 75 SER A O 1
ATOM 594 N N . LYS A 1 76 ? 10.318 8.466 -6.055 1.00 92.12 76 LYS A N 1
ATOM 595 C CA . LYS A 1 76 ? 11.310 8.674 -7.120 1.00 92.12 76 LYS A CA 1
ATOM 596 C C . LYS A 1 76 ? 10.970 7.927 -8.409 1.00 92.12 76 LYS A C 1
ATOM 598 O O . LYS A 1 76 ? 11.654 8.126 -9.411 1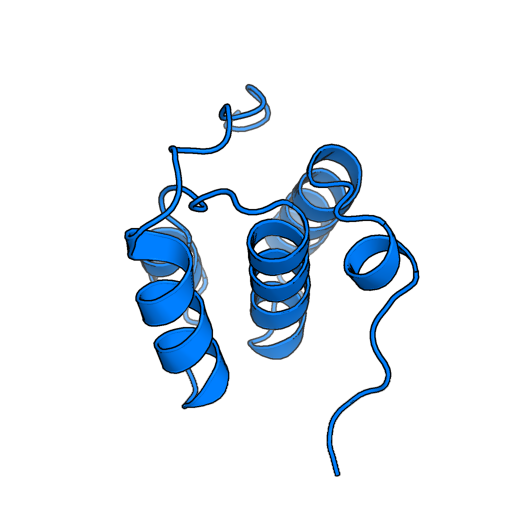.00 92.12 76 LYS A O 1
ATOM 603 N N . TYR A 1 77 ? 9.982 7.040 -8.366 1.00 93.12 77 TYR A N 1
ATOM 604 C CA . TYR A 1 77 ? 9.589 6.217 -9.497 1.00 93.12 77 TYR A CA 1
ATOM 605 C C . TYR A 1 77 ? 8.540 6.910 -10.370 1.00 93.12 77 TYR A C 1
ATOM 607 O O . TYR A 1 77 ? 7.837 7.805 -9.895 1.00 93.12 77 TYR A O 1
ATOM 615 N N . PRO A 1 78 ? 8.401 6.492 -11.641 1.00 92.25 78 PRO A N 1
ATOM 616 C CA . PRO A 1 78 ? 7.261 6.882 -12.454 1.00 92.25 78 PRO A CA 1
ATOM 617 C C . PRO A 1 78 ? 5.947 6.505 -11.771 1.00 92.25 78 PRO A C 1
ATOM 619 O O . PRO A 1 78 ? 5.856 5.500 -11.065 1.00 92.25 78 PRO A O 1
ATOM 622 N N . ILE A 1 79 ? 4.915 7.306 -12.001 1.00 86.75 79 ILE A N 1
ATOM 623 C CA . ILE A 1 79 ? 3.566 7.021 -11.516 1.00 86.75 79 ILE A CA 1
ATOM 624 C C . ILE A 1 79 ? 3.069 5.721 -12.159 1.00 86.75 79 ILE A C 1
ATOM 626 O O . ILE A 1 79 ? 3.114 5.582 -13.381 1.00 86.75 79 ILE A O 1
ATOM 630 N N . GLY A 1 80 ? 2.599 4.776 -11.342 1.00 77.75 80 GLY A N 1
ATOM 631 C CA . GLY A 1 80 ? 1.919 3.585 -11.845 1.00 77.75 80 GLY A CA 1
ATOM 632 C C . GLY A 1 80 ? 0.560 3.949 -12.434 1.00 77.75 80 GLY A C 1
ATOM 633 O O . GLY A 1 80 ? -0.149 4.794 -11.885 1.00 77.75 80 GLY A O 1
ATOM 634 N N . GLU A 1 81 ? 0.189 3.328 -13.554 1.00 69.94 81 GLU A N 1
ATOM 635 C CA . GLU A 1 81 ? -1.127 3.556 -14.150 1.00 69.94 81 GLU A CA 1
ATOM 636 C C . GLU A 1 81 ? -2.235 3.180 -13.158 1.00 69.94 81 GLU A C 1
ATOM 638 O O . GLU A 1 81 ? -2.274 2.074 -12.612 1.00 69.94 81 GLU A O 1
ATOM 643 N N . VAL A 1 82 ? -3.154 4.120 -12.925 1.00 58.38 82 VAL A N 1
ATOM 644 C CA . VAL A 1 82 ? -4.359 3.869 -12.136 1.00 58.38 82 VAL A CA 1
ATOM 645 C C . VAL A 1 82 ? -5.241 2.938 -12.947 1.00 58.38 82 VAL A C 1
ATOM 647 O O . VAL A 1 82 ? -5.898 3.365 -13.898 1.00 58.38 82 VAL A O 1
ATOM 650 N N . THR A 1 83 ? -5.298 1.665 -12.565 1.00 54.22 83 THR A N 1
ATOM 651 C CA . THR A 1 83 ? -6.385 0.815 -13.046 1.00 54.22 83 THR A CA 1
ATOM 652 C C . THR A 1 83 ? -7.697 1.452 -12.591 1.00 54.22 83 THR A C 1
ATOM 654 O O . THR A 1 83 ? -7.861 1.803 -11.423 1.00 54.22 83 THR A O 1
ATOM 657 N N . THR A 1 84 ? -8.623 1.657 -13.530 1.00 50.25 84 THR A N 1
ATOM 658 C CA . THR A 1 84 ? -9.904 2.386 -13.408 1.00 50.25 84 THR A CA 1
ATOM 659 C C . THR A 1 84 ? -10.891 1.770 -12.398 1.00 50.25 84 THR A C 1
ATOM 661 O O . THR A 1 84 ? -12.077 2.066 -12.410 1.00 50.25 84 THR A O 1
ATOM 664 N N . LEU A 1 85 ? -10.418 0.945 -11.465 1.00 52.16 85 LEU A N 1
ATOM 665 C CA . LEU A 1 85 ? -11.167 0.342 -10.362 1.00 52.16 85 LEU A CA 1
ATOM 666 C C . LEU A 1 85 ? -11.557 1.361 -9.269 1.00 52.16 85 LEU A C 1
ATOM 668 O O . LEU A 1 85 ? -11.948 0.975 -8.176 1.00 52.16 85 LEU A O 1
ATOM 672 N N . MET A 1 86 ? -11.450 2.660 -9.563 1.00 51.50 86 MET A N 1
ATOM 673 C CA . MET A 1 86 ? -11.864 3.794 -8.726 1.00 51.50 86 MET A CA 1
ATOM 674 C C . MET A 1 86 ? -13.379 4.073 -8.820 1.00 51.50 86 MET A C 1
ATOM 676 O O . MET A 1 86 ? -13.790 5.226 -8.709 1.00 51.50 86 MET A O 1
ATOM 680 N N . SER A 1 87 ? -14.204 3.055 -9.088 1.00 43.12 87 SER A N 1
ATOM 681 C CA . SER A 1 87 ? -15.674 3.157 -9.049 1.00 43.12 87 SER A CA 1
ATOM 682 C C . SER A 1 87 ? -16.222 2.391 -7.857 1.00 43.12 87 SER A C 1
ATOM 684 O O . SER A 1 87 ? -15.836 1.210 -7.718 1.00 43.12 87 SER A O 1
#

pLDDT: mean 86.94, std 14.0, range [37.09, 98.12]